Protein AF-A0A7L2JSB2-F1 (afdb_monomer)

pLDDT: mean 70.14, std 7.04, range [50.03, 81.81]

Sequence (76 aa):
MRNSVIFSGRCFILGELTVASNPYYYGVVGLVLAFVAGCEWLMSPGTSFVVLVLFLVYLGRILLGFFTLSLAVDPF

Foldseek 3Di:
DVPLVVVLVVQLVVLVVQCVVPVVPRVVVSLVSNVVSVVSVVVDDDDVVVVSVVVSVVSVVVSVVVVVVVCVVDDD

Structure (mmCIF, N/CA/C/O backbone):
data_AF-A0A7L2JSB2-F1
#
_entry.id   AF-A0A7L2JSB2-F1
#
loop_
_atom_site.group_PDB
_atom_site.id
_atom_site.type_symbol
_atom_site.label_atom_id
_atom_site.label_alt_id
_atom_site.label_comp_id
_atom_site.label_asym_id
_atom_site.label_entity_id
_atom_site.label_seq_id
_atom_site.pdbx_PDB_ins_code
_atom_site.Cartn_x
_atom_site.Cartn_y
_atom_site.Cartn_z
_atom_site.occupancy
_atom_site.B_iso_or_equiv
_atom_site.auth_seq_id
_atom_site.auth_comp_id
_atom_site.auth_asym_id
_atom_site.auth_atom_id
_atom_site.pdbx_PDB_model_num
ATOM 1 N N . MET A 1 1 ? -13.903 -8.738 14.840 1.00 58.78 1 MET A N 1
ATOM 2 C CA . MET A 1 1 ? -13.088 -7.520 14.613 1.00 58.78 1 MET A CA 1
ATOM 3 C C . MET A 1 1 ? -11.580 -7.807 14.555 1.00 58.78 1 MET A C 1
ATOM 5 O O . MET A 1 1 ? -10.963 -7.408 13.583 1.00 58.78 1 MET A O 1
ATOM 9 N N . ARG A 1 2 ? -10.970 -8.542 15.508 1.00 60.59 2 ARG A N 1
ATOM 10 C CA . ARG A 1 2 ? -9.512 -8.836 15.491 1.00 60.59 2 ARG A CA 1
ATOM 11 C C . ARG A 1 2 ? -9.000 -9.731 14.349 1.00 60.59 2 ARG A C 1
ATOM 13 O O . ARG A 1 2 ? -7.827 -9.648 14.029 1.00 60.59 2 ARG A O 1
ATOM 20 N N . ASN A 1 3 ? -9.826 -10.589 13.748 1.00 65.38 3 ASN A N 1
ATOM 21 C CA . ASN A 1 3 ? -9.335 -11.529 12.729 1.00 65.38 3 ASN A CA 1
ATOM 22 C C . ASN A 1 3 ? -9.146 -10.872 11.348 1.00 65.38 3 ASN A C 1
ATOM 24 O O . ASN A 1 3 ? -8.186 -11.181 10.649 1.00 65.38 3 ASN A O 1
ATOM 28 N N . SER A 1 4 ? -10.019 -9.926 10.983 1.00 65.50 4 SER A N 1
ATOM 29 C CA . SER A 1 4 ? -10.005 -9.253 9.673 1.00 65.50 4 SER A CA 1
ATOM 30 C C . SER A 1 4 ? -8.758 -8.388 9.462 1.00 65.50 4 SER A C 1
ATOM 32 O O . SER A 1 4 ? -8.204 -8.354 8.369 1.00 65.50 4 SER A O 1
ATOM 34 N N . VAL A 1 5 ? -8.257 -7.753 10.527 1.00 69.62 5 VAL A N 1
ATOM 35 C CA . VAL A 1 5 ? -7.051 -6.907 10.469 1.00 69.62 5 VAL A CA 1
ATOM 36 C C . VAL A 1 5 ? -5.768 -7.707 10.221 1.00 69.62 5 VAL A C 1
ATOM 38 O O . VAL A 1 5 ? -4.871 -7.247 9.521 1.00 69.62 5 VAL A O 1
ATOM 41 N N . ILE A 1 6 ? -5.685 -8.936 10.743 1.00 71.25 6 ILE A N 1
ATOM 42 C CA . ILE A 1 6 ? -4.517 -9.811 10.547 1.00 71.25 6 ILE A CA 1
ATOM 43 C C . ILE A 1 6 ? -4.512 -10.367 9.118 1.00 71.25 6 ILE A C 1
ATOM 45 O O . ILE A 1 6 ? -3.452 -10.506 8.509 1.00 71.25 6 ILE A O 1
ATOM 49 N N . PHE A 1 7 ? -5.695 -10.665 8.575 1.00 71.56 7 PHE A N 1
ATOM 50 C CA . PHE A 1 7 ? -5.847 -11.165 7.213 1.00 71.56 7 PHE A CA 1
ATOM 51 C C . PHE A 1 7 ? -5.441 -10.113 6.169 1.00 71.56 7 PHE A C 1
ATOM 53 O O . PHE A 1 7 ? -4.586 -10.395 5.331 1.00 71.56 7 PHE A O 1
ATOM 60 N N . SER A 1 8 ? -5.943 -8.878 6.289 1.00 69.69 8 SER A N 1
ATOM 61 C CA . SER A 1 8 ? -5.577 -7.784 5.376 1.00 69.69 8 SER A CA 1
ATOM 62 C C . SER A 1 8 ? -4.080 -7.446 5.444 1.00 69.69 8 SER A C 1
ATOM 64 O O . SER A 1 8 ? -3.436 -7.295 4.407 1.00 69.69 8 SER A O 1
ATOM 66 N N . GLY A 1 9 ? -3.475 -7.466 6.641 1.00 73.50 9 GLY A N 1
ATOM 67 C CA . GLY A 1 9 ? -2.027 -7.287 6.801 1.00 73.50 9 GLY A CA 1
ATOM 68 C C . GLY A 1 9 ? -1.190 -8.346 6.070 1.00 73.50 9 GLY A C 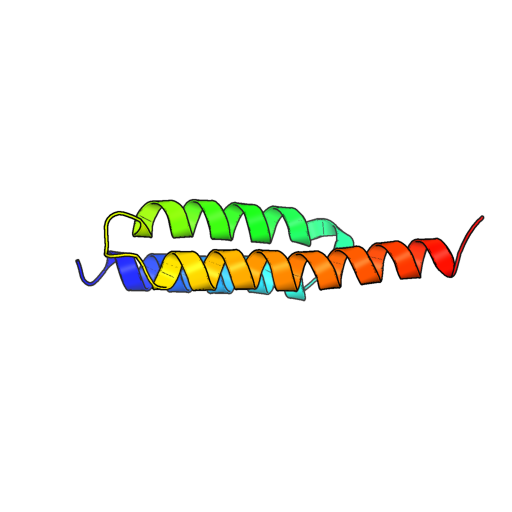1
ATOM 69 O O . GLY A 1 9 ? -0.206 -8.008 5.417 1.00 73.50 9 GLY A O 1
ATOM 70 N N . ARG A 1 10 ? -1.587 -9.626 6.115 1.00 74.94 10 ARG A N 1
ATOM 71 C CA . ARG A 1 10 ? -0.877 -10.693 5.382 1.00 74.94 10 ARG A CA 1
ATOM 72 C C . ARG A 1 10 ? -1.059 -10.584 3.868 1.00 74.94 10 ARG A C 1
ATOM 74 O O . ARG A 1 10 ? -0.088 -10.778 3.142 1.00 74.94 10 ARG A O 1
ATOM 81 N N . CYS A 1 11 ? -2.259 -10.244 3.396 1.00 75.00 11 CYS A N 1
ATOM 82 C CA . CYS A 1 11 ? -2.514 -9.996 1.974 1.00 75.00 11 CYS A CA 1
ATOM 83 C C . CYS A 1 11 ? -1.719 -8.795 1.446 1.00 75.00 11 CYS A C 1
ATOM 85 O O . CYS A 1 11 ? -1.211 -8.848 0.329 1.00 75.00 11 CYS A O 1
ATOM 87 N N . PHE A 1 12 ? -1.555 -7.750 2.259 1.00 69.69 12 PHE A N 1
ATOM 88 C CA . PHE A 1 12 ? -0.778 -6.569 1.895 1.00 69.69 12 PHE A CA 1
ATOM 89 C C . PHE A 1 12 ? 0.713 -6.886 1.732 1.00 69.69 12 PHE A C 1
ATOM 91 O O . PHE A 1 12 ? 1.307 -6.548 0.711 1.00 69.69 12 PHE A O 1
ATOM 98 N N . ILE A 1 13 ? 1.293 -7.624 2.689 1.00 78.38 13 ILE A N 1
ATOM 99 C CA . ILE A 1 13 ? 2.694 -8.069 2.619 1.00 78.38 13 ILE A CA 1
ATOM 100 C C . ILE A 1 13 ? 2.923 -8.950 1.382 1.00 78.38 13 ILE A C 1
ATOM 102 O O . ILE A 1 13 ? 3.942 -8.811 0.716 1.00 78.38 13 ILE A O 1
ATOM 106 N N . LEU A 1 14 ? 1.971 -9.822 1.034 1.00 78.19 14 LEU A N 1
ATOM 107 C CA . LEU A 1 14 ? 2.026 -10.627 -0.193 1.00 78.19 14 LEU A CA 1
ATOM 108 C C . LEU A 1 14 ? 1.949 -9.767 -1.467 1.00 78.19 14 LEU A C 1
ATOM 110 O O . LEU A 1 14 ? 2.718 -10.000 -2.400 1.00 78.19 14 LEU A O 1
ATOM 114 N N . GLY A 1 15 ? 1.074 -8.758 -1.507 1.00 76.50 15 GLY A N 1
ATOM 115 C CA . GLY A 1 15 ? 0.968 -7.824 -2.634 1.00 76.50 15 GLY A CA 1
ATOM 116 C C . GLY A 1 15 ? 2.273 -7.064 -2.884 1.00 76.50 15 GLY A C 1
ATOM 117 O O . GLY A 1 15 ? 2.775 -7.047 -4.007 1.00 76.50 15 GLY A O 1
ATOM 118 N N . GLU A 1 16 ? 2.882 -6.533 -1.825 1.00 71.06 16 GLU A N 1
ATOM 119 C CA . GLU A 1 16 ? 4.189 -5.864 -1.872 1.00 71.06 16 GLU A CA 1
ATOM 120 C C . GLU A 1 16 ? 5.346 -6.797 -2.239 1.00 71.06 16 GLU A C 1
ATOM 122 O O . GLU A 1 16 ? 6.201 -6.441 -3.052 1.00 71.06 16 GLU A O 1
ATOM 127 N N . LEU A 1 17 ? 5.359 -8.018 -1.696 1.00 78.31 17 LEU A N 1
ATOM 128 C CA . LEU A 1 17 ? 6.380 -9.017 -2.015 1.00 78.31 17 LEU A CA 1
ATOM 129 C C . LEU A 1 17 ? 6.391 -9.341 -3.516 1.00 78.31 17 LEU A C 1
ATOM 131 O O . LEU A 1 17 ? 7.448 -9.594 -4.097 1.00 78.31 17 LEU A O 1
ATOM 135 N N . THR A 1 18 ? 5.219 -9.279 -4.153 1.00 71.69 18 THR A N 1
ATOM 136 C CA . THR A 1 18 ? 5.061 -9.478 -5.598 1.00 71.69 18 THR A CA 1
ATOM 137 C C . THR A 1 18 ? 5.625 -8.297 -6.405 1.00 71.69 18 THR A C 1
ATOM 139 O O . THR A 1 18 ? 6.226 -8.499 -7.458 1.00 71.69 18 THR A O 1
ATOM 142 N N . VAL A 1 19 ? 5.508 -7.063 -5.898 1.00 68.50 19 VAL A N 1
ATOM 143 C CA . VAL A 1 19 ? 6.129 -5.874 -6.513 1.00 68.50 19 VAL A CA 1
ATOM 144 C C . VAL A 1 19 ? 7.655 -5.912 -6.391 1.00 68.50 19 VAL A C 1
ATOM 146 O O . VAL A 1 19 ? 8.357 -5.574 -7.343 1.00 68.50 19 VAL A O 1
ATOM 149 N N . ALA A 1 20 ? 8.171 -6.358 -5.244 1.00 70.12 20 ALA A N 1
ATOM 150 C CA . ALA A 1 20 ? 9.607 -6.412 -4.974 1.00 70.12 20 ALA A CA 1
ATOM 151 C C . A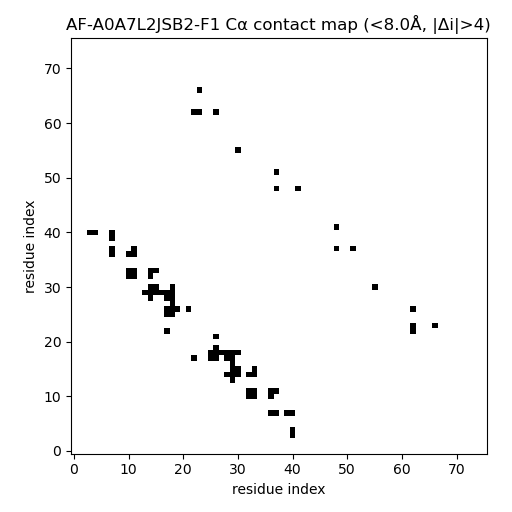LA A 1 20 ? 10.344 -7.505 -5.769 1.00 70.12 20 ALA A C 1
ATOM 153 O O . ALA A 1 20 ? 11.522 -7.346 -6.081 1.00 70.12 20 ALA A O 1
ATOM 154 N N . SER A 1 21 ? 9.673 -8.614 -6.093 1.00 74.75 21 SER A N 1
ATOM 155 C CA . SER A 1 21 ? 10.308 -9.770 -6.745 1.00 74.75 21 SER A CA 1
ATOM 156 C C . SER A 1 21 ? 10.539 -9.574 -8.243 1.00 74.75 21 SER A C 1
ATOM 158 O O . SER A 1 21 ? 11.549 -10.045 -8.762 1.00 74.75 21 SER A O 1
ATOM 160 N N . ASN A 1 22 ? 9.652 -8.863 -8.943 1.00 67.00 22 ASN A N 1
ATOM 161 C CA . ASN A 1 22 ? 9.911 -8.433 -10.314 1.00 67.00 22 ASN A CA 1
ATOM 162 C C . ASN A 1 22 ? 9.059 -7.198 -10.676 1.00 67.00 22 ASN A C 1
ATOM 164 O O . ASN A 1 22 ? 7.903 -7.350 -11.100 1.00 67.00 22 ASN A O 1
ATOM 168 N N . PRO A 1 23 ? 9.618 -5.979 -10.547 1.00 65.88 23 PRO A N 1
ATOM 169 C CA . PRO A 1 23 ? 8.858 -4.735 -10.661 1.00 65.88 23 PRO A CA 1
ATOM 170 C C . PRO A 1 23 ? 8.224 -4.531 -12.045 1.00 65.88 23 PRO A C 1
ATOM 172 O O . PRO A 1 23 ? 7.174 -3.899 -12.149 1.00 65.88 23 PRO A O 1
ATOM 175 N N . TYR A 1 24 ? 8.818 -5.105 -13.095 1.00 66.00 24 TYR A N 1
ATOM 176 C CA . TYR A 1 24 ? 8.386 -4.916 -14.483 1.00 66.00 24 TYR A CA 1
ATOM 177 C C . TYR A 1 24 ? 7.139 -5.719 -14.868 1.00 66.00 24 TYR A C 1
ATOM 179 O O . TYR A 1 24 ? 6.323 -5.233 -15.643 1.00 6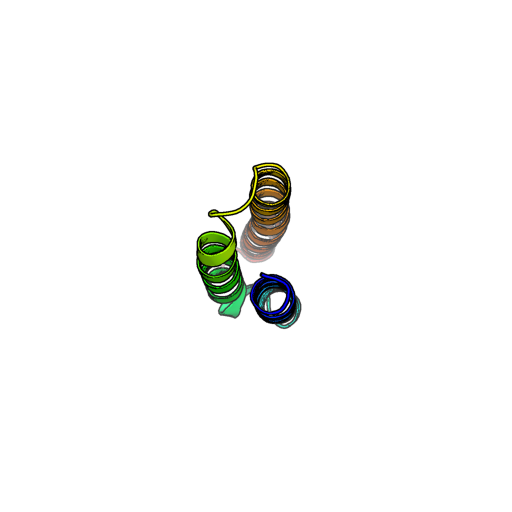6.00 24 TYR A O 1
ATOM 187 N N . TYR A 1 25 ? 6.974 -6.934 -14.338 1.00 71.88 25 TYR A N 1
ATOM 188 C CA . TYR A 1 25 ? 5.919 -7.850 -14.799 1.00 71.88 25 TYR A CA 1
ATOM 189 C C . TYR A 1 25 ? 4.750 -7.973 -13.821 1.00 71.88 25 TYR A C 1
ATOM 191 O O . TYR A 1 25 ? 3.617 -8.175 -14.249 1.00 71.88 25 TYR A O 1
ATOM 199 N N . TYR A 1 26 ? 5.000 -7.831 -12.516 1.00 76.19 26 TYR A N 1
ATOM 200 C CA . TYR A 1 26 ? 3.985 -8.089 -11.488 1.00 76.19 26 TYR A CA 1
ATOM 201 C C . TYR A 1 26 ? 3.674 -6.881 -10.593 1.00 76.19 26 TYR A C 1
ATOM 203 O O . TYR A 1 26 ? 2.810 -6.973 -9.718 1.00 76.19 26 TYR A O 1
ATOM 211 N N . GLY A 1 27 ? 4.304 -5.726 -10.842 1.00 76.81 27 GLY A N 1
ATOM 212 C CA . GLY A 1 27 ? 4.121 -4.506 -10.049 1.00 76.81 27 GLY A CA 1
ATOM 213 C C . GLY A 1 27 ? 2.663 -4.041 -9.965 1.00 76.81 27 GLY A C 1
ATOM 214 O O . GLY A 1 27 ? 2.155 -3.777 -8.879 1.00 76.81 27 GLY A O 1
ATOM 215 N N . VAL A 1 28 ? 1.954 -4.013 -11.100 1.00 74.44 28 VAL A N 1
ATOM 216 C CA . VAL A 1 28 ? 0.541 -3.591 -11.159 1.00 74.44 28 VAL A CA 1
ATOM 217 C C . VAL A 1 28 ? -0.370 -4.577 -10.425 1.00 74.44 28 VAL A C 1
ATOM 219 O O . VAL A 1 28 ? -1.264 -4.162 -9.692 1.00 74.44 28 VAL A O 1
ATOM 222 N N . VAL A 1 29 ? -0.125 -5.881 -10.574 1.00 79.75 29 VAL A N 1
ATOM 223 C CA . VAL A 1 29 ? -0.933 -6.936 -9.943 1.00 79.75 29 VAL A CA 1
ATOM 224 C C . VAL A 1 29 ? -0.820 -6.869 -8.418 1.00 79.75 29 VAL A C 1
ATOM 226 O O . VAL A 1 29 ? -1.841 -6.934 -7.732 1.00 79.75 29 VAL A O 1
ATOM 229 N N . GLY A 1 30 ? 0.390 -6.661 -7.886 1.00 81.25 30 GLY A N 1
ATOM 230 C CA . GLY A 1 30 ? 0.611 -6.471 -6.448 1.00 81.25 30 GLY A CA 1
ATOM 231 C C . GLY A 1 30 ? -0.103 -5.234 -5.890 1.00 81.25 30 GLY A C 1
ATOM 232 O O . GLY A 1 30 ? -0.704 -5.293 -4.816 1.00 81.25 30 GLY A O 1
ATOM 233 N N . LEU A 1 31 ? -0.125 -4.144 -6.664 1.00 75.50 31 LEU A N 1
ATOM 234 C CA . LEU A 1 31 ? -0.798 -2.885 -6.321 1.00 75.50 31 LEU A CA 1
ATOM 235 C C . LEU A 1 31 ? -2.330 -3.027 -6.293 1.00 75.50 31 LEU A C 1
ATOM 237 O O . LEU A 1 31 ? -2.986 -2.536 -5.373 1.00 75.50 31 LEU A O 1
ATOM 241 N N . VAL A 1 32 ? -2.903 -3.742 -7.266 1.00 81.81 32 VAL A N 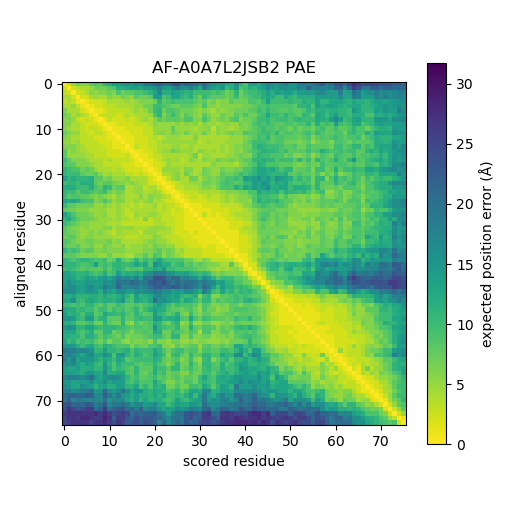1
ATOM 242 C CA . VAL A 1 32 ? -4.347 -4.031 -7.324 1.00 81.81 32 VAL A CA 1
ATOM 243 C C . VAL A 1 32 ? -4.770 -4.924 -6.155 1.00 81.81 32 VAL A C 1
ATOM 245 O O . VAL A 1 32 ? -5.781 -4.644 -5.508 1.00 81.81 32 VAL A O 1
ATOM 248 N N . LEU A 1 33 ? -3.985 -5.958 -5.832 1.00 79.38 33 LEU A N 1
ATOM 249 C CA . LEU A 1 33 ? -4.278 -6.864 -4.717 1.00 79.38 33 LEU A CA 1
ATOM 250 C C . LEU A 1 33 ? -4.248 -6.129 -3.364 1.00 79.38 33 LEU A C 1
ATOM 252 O O . LEU A 1 33 ? -5.124 -6.332 -2.522 1.00 79.38 33 LEU A O 1
ATOM 256 N N . ALA A 1 34 ? -3.279 -5.227 -3.190 1.00 77.25 34 ALA A N 1
ATOM 257 C CA . ALA A 1 34 ? -3.160 -4.357 -2.026 1.00 77.25 34 ALA A CA 1
ATOM 258 C C . ALA A 1 34 ? -4.354 -3.391 -1.883 1.00 77.25 34 ALA A C 1
ATOM 260 O O . ALA A 1 34 ? -4.845 -3.179 -0.772 1.00 77.25 34 ALA A O 1
ATOM 261 N N . PHE A 1 35 ? -4.865 -2.851 -2.996 1.00 72.94 35 PHE A N 1
ATOM 262 C CA . PHE A 1 35 ? -6.039 -1.973 -3.000 1.00 72.94 35 PHE A CA 1
ATOM 263 C C . PHE A 1 35 ? -7.324 -2.719 -2.609 1.00 72.94 35 PHE A C 1
ATOM 265 O O . PHE A 1 35 ? -8.069 -2.252 -1.746 1.00 72.94 35 PHE A O 1
ATOM 272 N N . VAL A 1 36 ? -7.557 -3.912 -3.170 1.00 78.81 36 VAL A N 1
ATOM 273 C CA . VAL A 1 36 ? -8.729 -4.746 -2.839 1.00 78.81 36 VAL A CA 1
ATOM 274 C C . VAL A 1 36 ? -8.701 -5.189 -1.369 1.00 78.81 36 VAL A C 1
ATOM 276 O O . VAL A 1 36 ? -9.714 -5.078 -0.678 1.00 78.81 36 VAL A O 1
ATOM 279 N N . ALA A 1 37 ? -7.537 -5.603 -0.852 1.00 74.88 37 ALA A N 1
ATOM 280 C CA . ALA A 1 37 ? -7.370 -5.968 0.559 1.00 74.88 37 ALA A CA 1
ATOM 281 C C . ALA A 1 37 ? -7.528 -4.768 1.519 1.00 74.88 37 ALA A C 1
ATOM 283 O O . ALA A 1 37 ? -7.948 -4.941 2.668 1.00 74.88 37 ALA A O 1
ATOM 284 N N . GLY A 1 38 ? -7.213 -3.552 1.057 1.00 70.88 38 GLY A N 1
ATOM 285 C CA . GLY A 1 38 ? -7.440 -2.303 1.788 1.00 70.88 38 GLY A CA 1
ATOM 286 C C . GLY A 1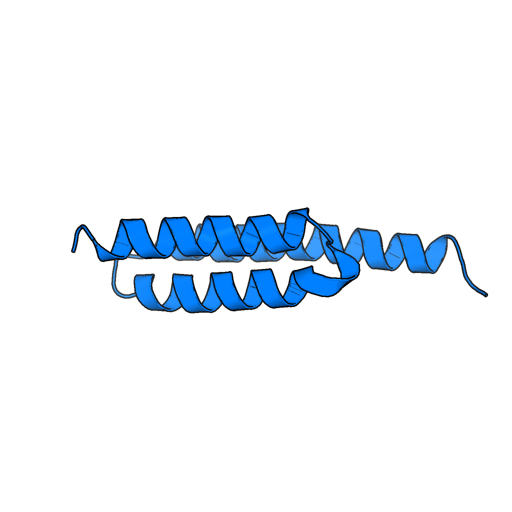 38 ? -8.910 -1.873 1.799 1.00 70.88 38 GLY A C 1
ATOM 287 O O . GLY A 1 38 ? -9.384 -1.350 2.810 1.00 70.88 38 GLY A O 1
ATOM 288 N N . CYS A 1 39 ? -9.656 -2.151 0.725 1.00 71.44 39 CYS A N 1
ATOM 289 C CA . CYS A 1 39 ? -11.098 -1.898 0.650 1.00 71.44 39 CYS A CA 1
ATOM 290 C C . CYS A 1 39 ? -11.888 -2.682 1.709 1.00 71.44 39 CYS A C 1
ATOM 292 O O . CYS A 1 39 ? -12.799 -2.117 2.312 1.00 71.44 39 CYS A O 1
ATOM 294 N N . GLU A 1 40 ? -11.517 -3.933 2.004 1.00 70.81 40 GLU A N 1
ATOM 295 C CA . GLU A 1 40 ? -12.139 -4.698 3.101 1.00 70.81 40 GLU A CA 1
ATOM 296 C C . GLU A 1 40 ? -11.886 -4.083 4.490 1.00 70.81 40 GLU A C 1
ATOM 298 O O . GLU A 1 40 ? -12.676 -4.274 5.415 1.00 70.81 40 GLU A O 1
ATOM 303 N N . TRP A 1 41 ? -10.808 -3.310 4.655 1.00 61.94 41 TRP A N 1
ATOM 304 C CA . TRP A 1 41 ? -10.472 -2.655 5.923 1.00 61.94 41 TRP A CA 1
ATOM 305 C C . TRP A 1 41 ? -11.186 -1.301 6.099 1.00 61.94 41 TRP A C 1
ATOM 307 O O . TRP A 1 41 ? -11.270 -0.776 7.212 1.00 61.94 41 TRP A O 1
ATOM 317 N N . LEU A 1 42 ? -11.764 -0.737 5.035 1.00 58.50 42 LEU A N 1
ATOM 318 C CA . LEU A 1 42 ? -12.310 0.625 5.025 1.00 58.50 42 LEU A CA 1
ATOM 319 C C . LEU A 1 42 ? -13.573 0.843 5.876 1.00 58.50 42 LEU A C 1
ATOM 321 O O . LEU A 1 42 ? -14.070 1.962 5.969 1.00 58.50 42 LEU A O 1
ATOM 325 N N . MET A 1 43 ? -14.068 -0.197 6.547 1.00 62.28 43 MET A N 1
ATOM 326 C CA . MET A 1 43 ? -15.120 -0.086 7.564 1.00 62.28 43 MET A CA 1
ATOM 327 C C . MET A 1 43 ? -14.596 0.318 8.961 1.00 62.28 43 MET A C 1
ATOM 329 O O . MET A 1 43 ? -15.385 0.411 9.898 1.00 62.28 43 MET A O 1
ATOM 333 N N . SER A 1 44 ? -13.291 0.574 9.128 1.00 62.03 44 SER A N 1
ATOM 334 C CA . SER A 1 44 ? -12.664 1.002 10.395 1.00 62.03 44 SER A CA 1
ATOM 335 C C . SER A 1 44 ? -11.885 2.322 10.203 1.00 62.03 44 SER A C 1
ATOM 337 O O . SER A 1 44 ? -11.362 2.548 9.112 1.00 62.03 44 SER A O 1
ATOM 339 N N . P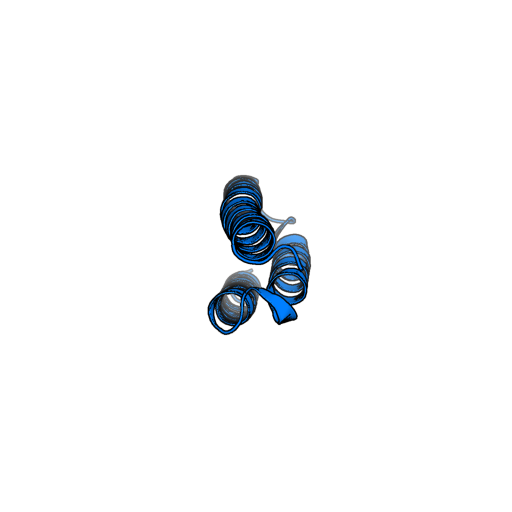RO A 1 45 ? -11.814 3.234 11.197 1.00 54.91 45 PRO A N 1
ATOM 340 C CA . PRO A 1 45 ? -11.554 4.657 10.962 1.00 54.91 45 PRO A CA 1
ATOM 341 C C . PRO A 1 45 ? -10.194 4.984 10.311 1.00 54.91 45 PRO A C 1
ATOM 343 O O . PRO A 1 45 ? -9.145 4.951 10.947 1.00 54.91 45 PRO A O 1
ATOM 346 N N . GLY A 1 46 ? -10.262 5.409 9.044 1.00 60.47 46 GLY A N 1
ATOM 347 C CA . GLY A 1 46 ? -9.640 6.618 8.481 1.00 60.47 46 GLY A CA 1
ATOM 348 C C . GLY A 1 46 ? -8.130 6.641 8.222 1.00 60.47 46 GLY A C 1
ATOM 349 O O . GLY A 1 46 ? -7.710 6.912 7.098 1.00 60.47 46 GLY A O 1
ATOM 350 N N . THR A 1 47 ? -7.291 6.417 9.232 1.00 63.00 47 THR A N 1
ATOM 351 C CA . THR A 1 47 ? -5.864 6.793 9.156 1.00 63.00 47 THR A CA 1
ATOM 352 C C . THR A 1 47 ? -4.998 5.779 8.415 1.00 63.00 47 THR A C 1
ATOM 354 O O . THR A 1 47 ? -4.097 6.176 7.677 1.00 63.00 47 THR A O 1
ATOM 357 N N . SER A 1 48 ? -5.291 4.481 8.529 1.00 67.81 48 SER A N 1
ATOM 358 C CA . SER A 1 48 ? -4.527 3.433 7.834 1.00 67.81 48 SER A CA 1
ATOM 359 C C . SER A 1 48 ? -4.672 3.513 6.312 1.00 67.81 48 SER A C 1
ATOM 361 O O . SER A 1 48 ? -3.707 3.283 5.594 1.00 67.81 48 SER A O 1
ATOM 363 N N . PHE A 1 49 ? -5.841 3.909 5.803 1.00 68.50 49 PHE A N 1
ATOM 364 C CA . PHE A 1 49 ? -6.078 3.998 4.361 1.00 68.50 49 PHE A CA 1
ATOM 365 C C . PHE A 1 49 ? -5.297 5.127 3.692 1.00 68.50 49 PHE A C 1
ATOM 367 O O . PHE A 1 49 ? -4.738 4.945 2.615 1.00 68.50 49 PHE A O 1
ATOM 374 N N . VAL A 1 50 ? -5.220 6.290 4.340 1.00 70.69 50 VAL A N 1
ATOM 375 C CA . VAL A 1 50 ? -4.501 7.443 3.785 1.00 70.69 50 VAL A CA 1
ATOM 376 C C . VAL A 1 50 ? -3.005 7.139 3.673 1.00 70.69 50 VAL A C 1
ATOM 378 O O . VAL A 1 50 ? -2.398 7.422 2.642 1.00 70.69 50 VAL A O 1
ATOM 381 N N . VAL A 1 51 ? -2.420 6.496 4.689 1.00 73.75 51 VAL A N 1
ATOM 382 C CA . VAL A 1 51 ? -1.014 6.056 4.656 1.00 73.75 51 VAL A CA 1
ATOM 383 C C . VAL A 1 51 ? -0.791 4.998 3.570 1.00 73.75 51 VAL A C 1
ATOM 385 O O . VAL A 1 51 ? 0.206 5.068 2.855 1.00 73.75 51 VAL A O 1
ATOM 388 N N . LEU A 1 52 ? -1.735 4.069 3.390 1.00 69.00 52 LEU A N 1
ATOM 389 C CA . LEU A 1 52 ? -1.684 3.049 2.338 1.00 69.00 52 LEU A CA 1
ATOM 390 C C . LEU A 1 52 ? -1.700 3.652 0.931 1.00 69.00 52 LEU A C 1
ATOM 392 O O . LEU A 1 52 ? -0.869 3.296 0.101 1.00 69.00 52 LEU A O 1
ATOM 396 N N . VAL A 1 53 ? -2.600 4.596 0.659 1.00 73.75 53 VAL A N 1
ATOM 397 C CA . VAL A 1 53 ? -2.664 5.275 -0.644 1.00 73.75 53 VAL A CA 1
ATOM 398 C C . VAL A 1 53 ? -1.382 6.068 -0.907 1.00 73.75 53 VAL A C 1
ATOM 400 O O . VAL A 1 53 ? -0.836 5.996 -2.007 1.00 73.75 53 VAL A O 1
ATOM 403 N N . LEU A 1 54 ? -0.855 6.774 0.099 1.00 76.50 54 LEU A N 1
ATOM 404 C CA . LEU A 1 54 ? 0.413 7.503 -0.024 1.00 76.50 54 LEU A CA 1
ATOM 405 C C . LEU A 1 54 ? 1.590 6.568 -0.318 1.00 76.50 54 LEU A C 1
ATOM 407 O O . LEU A 1 54 ? 2.434 6.882 -1.158 1.00 76.50 54 LEU A O 1
ATOM 411 N N . PHE A 1 55 ? 1.621 5.409 0.332 1.00 73.81 55 PHE A N 1
ATOM 412 C CA . PHE A 1 55 ? 2.635 4.393 0.101 1.00 73.81 55 PHE A CA 1
ATOM 413 C C . PHE A 1 55 ? 2.543 3.799 -1.318 1.00 73.81 55 PHE A C 1
ATOM 415 O O . PHE A 1 55 ? 3.553 3.726 -2.016 1.00 73.81 55 PHE A O 1
ATOM 422 N N . LEU A 1 56 ? 1.334 3.480 -1.798 1.00 72.81 56 LEU A N 1
ATOM 423 C CA . LEU A 1 56 ? 1.092 2.989 -3.163 1.00 72.81 56 LEU A CA 1
ATOM 424 C C . LEU A 1 56 ? 1.523 4.006 -4.235 1.00 72.81 56 LEU A C 1
ATOM 426 O O . LEU A 1 56 ? 2.142 3.633 -5.232 1.00 72.81 56 LEU A O 1
ATOM 430 N N . VAL A 1 57 ? 1.246 5.297 -4.020 1.00 78.88 57 VAL A N 1
ATOM 431 C CA . VAL A 1 57 ? 1.686 6.378 -4.920 1.00 78.88 57 VAL A CA 1
ATOM 432 C C . VAL A 1 57 ? 3.210 6.523 -4.907 1.00 78.88 57 VAL A C 1
ATOM 434 O O . VAL A 1 57 ? 3.816 6.717 -5.961 1.00 78.88 57 VAL A O 1
ATOM 437 N N . TYR A 1 58 ? 3.850 6.413 -3.742 1.00 81.38 58 TYR A N 1
ATOM 438 C CA . TYR A 1 58 ? 5.307 6.483 -3.623 1.00 81.38 58 TYR A CA 1
ATOM 439 C C . TYR A 1 58 ? 5.997 5.318 -4.347 1.00 81.38 58 TYR A C 1
ATOM 441 O O . TYR A 1 58 ? 6.875 5.547 -5.184 1.00 81.38 58 TYR A O 1
ATOM 449 N N . LEU A 1 59 ? 5.548 4.086 -4.096 1.00 74.06 59 LEU A N 1
ATOM 450 C CA . LEU A 1 59 ? 6.103 2.885 -4.717 1.00 74.06 59 LEU A CA 1
ATOM 451 C C . LEU A 1 59 ? 5.866 2.884 -6.237 1.00 74.06 59 LEU A C 1
ATOM 453 O O . LEU A 1 59 ? 6.792 2.641 -7.010 1.00 74.06 59 LEU A O 1
ATOM 457 N N . GLY A 1 60 ? 4.662 3.264 -6.680 1.00 77.50 60 GLY A N 1
ATOM 458 C CA . GLY A 1 60 ? 4.326 3.405 -8.099 1.00 77.50 60 GLY A CA 1
ATOM 459 C C . GLY A 1 60 ? 5.210 4.414 -8.840 1.00 77.50 60 GLY A C 1
ATOM 460 O O . GLY A 1 60 ? 5.608 4.170 -9.978 1.00 77.50 60 GLY A O 1
ATOM 461 N N . ARG A 1 61 ? 5.591 5.522 -8.191 1.00 70.06 61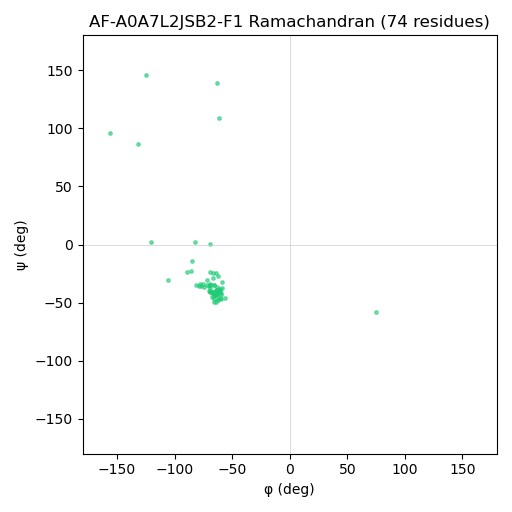 ARG A N 1
ATOM 462 C CA . ARG A 1 61 ? 6.511 6.511 -8.779 1.00 70.06 61 ARG A CA 1
ATOM 463 C C . ARG A 1 61 ? 7.937 5.983 -8.931 1.00 70.06 61 ARG A C 1
ATOM 465 O O . ARG A 1 61 ? 8.591 6.330 -9.912 1.00 70.06 61 ARG A O 1
ATOM 472 N N . ILE A 1 62 ? 8.407 5.146 -8.007 1.00 79.12 62 ILE A N 1
ATOM 473 C CA . ILE A 1 62 ? 9.729 4.505 -8.109 1.00 79.12 62 ILE A CA 1
ATOM 474 C C . ILE A 1 62 ? 9.740 3.485 -9.257 1.00 79.12 62 ILE A C 1
ATOM 476 O O . ILE A 1 62 ? 10.689 3.465 -10.041 1.00 79.12 62 ILE A O 1
ATOM 480 N N . LEU A 1 63 ? 8.659 2.710 -9.415 1.00 71.06 63 LEU A N 1
ATOM 481 C CA . LEU A 1 63 ? 8.486 1.775 -10.535 1.00 71.06 63 LEU A CA 1
ATOM 482 C C . LEU A 1 63 ? 8.461 2.499 -11.890 1.00 71.06 63 LEU A C 1
ATOM 484 O O . LEU A 1 63 ? 9.178 2.113 -12.812 1.00 71.06 63 LEU A O 1
ATOM 488 N N . LEU A 1 64 ? 7.680 3.580 -12.003 1.00 69.25 64 LEU A N 1
ATOM 489 C CA . LEU A 1 64 ? 7.594 4.388 -13.225 1.00 69.25 64 LEU A CA 1
ATOM 490 C C . LEU A 1 64 ? 8.936 5.051 -13.573 1.00 69.25 64 LEU A C 1
ATOM 492 O O . LEU A 1 64 ? 9.310 5.116 -14.744 1.00 69.25 64 LEU A O 1
ATOM 496 N N . GLY A 1 65 ? 9.673 5.523 -12.563 1.00 76.50 65 GLY A N 1
ATOM 497 C CA . GLY A 1 65 ? 11.015 6.074 -12.741 1.00 76.50 65 GLY A CA 1
ATOM 498 C C . GLY A 1 65 ? 11.982 5.044 -13.326 1.00 76.50 65 GLY A C 1
ATOM 499 O O . GLY A 1 65 ? 12.658 5.342 -14.305 1.00 76.50 65 GLY A O 1
ATOM 500 N N . PHE A 1 66 ? 11.986 3.815 -12.799 1.00 66.75 66 PHE A N 1
ATOM 501 C CA . PHE A 1 66 ? 12.800 2.720 -13.340 1.00 66.75 66 PHE A CA 1
ATOM 502 C C . PHE A 1 66 ? 12.410 2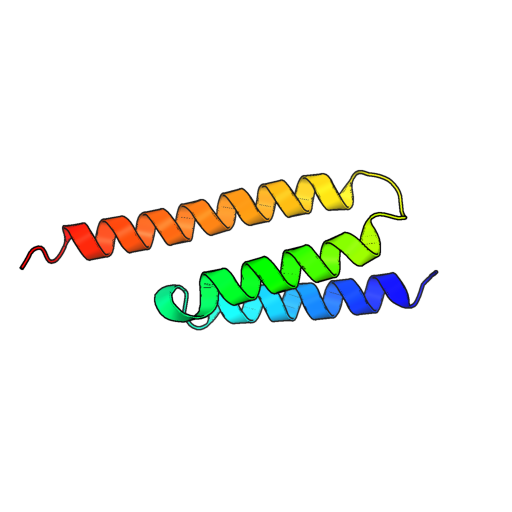.345 -14.771 1.00 66.75 66 PHE A C 1
ATOM 504 O O . PHE A 1 66 ? 13.292 2.197 -15.613 1.00 66.75 66 PHE A O 1
ATOM 511 N N . PHE A 1 67 ? 11.110 2.263 -15.068 1.00 68.31 67 PHE A N 1
ATOM 512 C CA . PHE A 1 67 ? 10.627 1.992 -16.423 1.00 68.31 67 PHE A CA 1
ATOM 513 C C . PHE A 1 67 ? 11.104 3.062 -17.413 1.00 68.31 67 PHE A C 1
ATOM 515 O O . PHE A 1 67 ? 11.603 2.745 -18.486 1.00 68.31 67 PHE A O 1
ATOM 522 N N . THR A 1 68 ? 11.032 4.335 -17.022 1.00 66.88 68 THR A N 1
ATOM 523 C CA . THR A 1 68 ? 11.461 5.456 -17.871 1.00 66.88 68 THR A CA 1
ATOM 524 C C . THR A 1 68 ? 12.982 5.493 -18.048 1.00 66.88 68 THR A C 1
ATOM 526 O O . THR A 1 68 ? 13.459 5.818 -19.129 1.00 66.88 68 THR A O 1
ATOM 529 N N . LEU A 1 69 ? 13.754 5.124 -17.020 1.00 67.38 69 LEU A N 1
ATOM 530 C CA . LEU A 1 69 ? 15.215 5.006 -17.104 1.00 67.38 69 LEU A CA 1
ATOM 531 C C . LEU A 1 69 ? 15.656 3.823 -17.975 1.00 6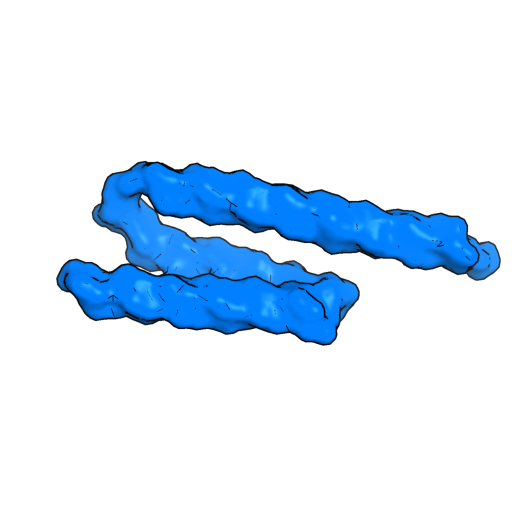7.38 69 LEU A C 1
ATOM 533 O O . LEU A 1 69 ? 16.613 3.960 -18.728 1.00 67.38 69 LEU A O 1
ATOM 537 N N . SER A 1 70 ? 14.948 2.692 -17.922 1.00 65.88 70 SER A N 1
ATOM 538 C CA . SER A 1 70 ? 15.215 1.552 -18.806 1.00 65.88 70 SER A CA 1
ATOM 539 C C . SER A 1 70 ? 14.843 1.853 -20.259 1.00 65.88 70 SER A C 1
ATOM 541 O O . SER A 1 70 ? 15.556 1.435 -21.156 1.00 65.88 70 SER A O 1
ATOM 543 N N . LEU A 1 71 ? 13.787 2.635 -20.507 1.00 60.09 71 LEU A N 1
ATOM 544 C CA . LEU A 1 71 ? 13.482 3.160 -21.846 1.00 60.09 71 LEU A CA 1
ATOM 545 C C . LEU A 1 71 ? 14.502 4.208 -22.328 1.00 60.09 71 LEU A C 1
ATOM 547 O O . LEU A 1 71 ? 14.608 4.455 -23.525 1.00 60.09 71 LEU A O 1
ATOM 551 N N . ALA A 1 72 ? 15.207 4.869 -21.405 1.00 62.59 72 ALA A N 1
ATOM 552 C CA . ALA A 1 72 ? 16.181 5.911 -21.724 1.00 62.59 72 ALA A CA 1
ATOM 553 C C . ALA A 1 72 ? 17.599 5.368 -21.962 1.00 62.59 72 ALA A C 1
ATOM 555 O O . ALA A 1 72 ? 18.386 6.044 -22.623 1.00 62.59 72 ALA A O 1
ATOM 556 N N . VAL A 1 73 ? 17.941 4.194 -21.416 1.00 59.34 73 VAL A N 1
ATOM 557 C CA . VAL A 1 73 ? 19.267 3.573 -21.592 1.00 59.34 73 VAL A CA 1
ATOM 558 C C . VAL A 1 73 ? 19.360 2.731 -22.869 1.00 59.34 73 VAL A C 1
ATOM 560 O O . VAL A 1 73 ? 20.448 2.619 -23.426 1.00 59.34 73 VAL A O 1
ATOM 563 N N . ASP A 1 74 ? 18.224 2.271 -23.398 1.00 51.78 74 ASP A N 1
ATOM 564 C CA . ASP A 1 74 ? 18.126 1.652 -24.718 1.00 51.78 74 ASP A CA 1
ATOM 565 C C . ASP A 1 74 ? 16.946 2.280 -25.495 1.00 51.78 74 ASP A C 1
ATOM 567 O O . ASP A 1 74 ? 15.829 1.747 -25.480 1.00 51.78 74 ASP A O 1
ATOM 571 N N . PRO A 1 75 ? 17.131 3.410 -26.215 1.00 58.31 75 PRO A N 1
ATOM 572 C CA . PRO A 1 75 ? 16.406 3.521 -27.466 1.00 58.31 75 PRO A CA 1
ATOM 573 C C . PRO A 1 75 ? 16.939 2.377 -28.337 1.00 58.31 75 PRO A C 1
ATOM 575 O O . PRO A 1 75 ? 18.139 2.101 -28.339 1.00 58.31 75 PRO A O 1
ATOM 578 N N . PHE A 1 76 ? 16.081 1.687 -29.071 1.00 50.03 76 PHE A N 1
ATOM 579 C CA . PHE A 1 76 ? 16.603 1.053 -30.278 1.00 50.03 76 PHE A CA 1
ATOM 580 C C . PHE A 1 76 ? 17.330 2.093 -31.145 1.00 50.03 76 PHE A C 1
ATOM 582 O O . PHE A 1 76 ? 16.839 3.247 -31.205 1.00 50.03 76 PHE A O 1
#

Solvent-accessible surface area (backbone atoms only — not comparable to full-atom values): 4261 Å² total; per-residue (Å²): 120,79,65,62,60,56,52,34,52,52,49,36,53,51,13,49,51,39,25,72,73,40,58,88,83,32,28,68,60,14,51,52,49,30,50,57,42,46,58,74,50,66,88,52,88,68,62,67,58,56,54,48,54,53,48,52,55,51,53,49,50,53,52,52,49,52,53,52,50,56,53,66,77,52,66,131

Organism: Cinclus mexicanus (NCBI:txid161649)

Mean predicted aligned error: 9.31 Å

Secondary structure (DSSP, 8-state):
-HHHHHHHHHHHHHHHHHHHH-HHHHHHHHHHHHHHHHHTTTTS-SHHHHHHHHHHHHHHHHHHHHHHHHHHH---

Radius of gyration: 14.69 Å; Cα contacts (8 Å, |Δi|>4): 44; chains: 1; bounding box: 34×19×46 Å